Protein AF-A0A642PKP2-F1 (afdb_monomer_lite)

Radius of gyration: 14.82 Å; chains: 1; bounding box: 31×31×32 Å

pLDDT: mean 86.48, std 11.17, range [45.56, 97.56]

Organism: NCBI:txid357276

Foldseek 3Di:
DPDPVVVVVVVCVVVVHDDDDQDVVVNRDDDDVVVVVPADFPDDDPPDGHHDDPDDWDKDDDVVVRDIDTDDDDD

Secondary structure (DSSP, 8-state):
---HHHHHHHHHHHTT------BGGGTBS---HHHHHHSPEEEE-SS-EEE--SSPP-EEEETTTTEEEEPPPP-

Structure (mmCIF, N/CA/C/O backbone):
data_AF-A0A642PKP2-F1
#
_entry.id   AF-A0A642PKP2-F1
#
loop_
_atom_site.group_PDB
_atom_site.id
_atom_site.type_symbol
_atom_site.label_atom_id
_atom_site.label_alt_id
_atom_site.label_comp_id
_atom_site.label_asym_id
_atom_site.label_entity_id
_atom_site.label_seq_id
_atom_site.pdbx_PDB_ins_code
_atom_site.Cartn_x
_atom_site.Cartn_y
_atom_site.Cartn_z
_atom_site.occupancy
_atom_site.B_iso_or_equiv
_atom_site.auth_seq_id
_atom_site.auth_comp_id
_atom_site.auth_asym_id
_atom_site.auth_atom_id
_atom_site.pdbx_PDB_model_num
ATOM 1 N N . ASP A 1 1 ? 13.316 -20.306 -12.823 1.00 45.56 1 ASP A N 1
ATOM 2 C CA . ASP A 1 1 ? 11.868 -20.171 -13.034 1.00 45.56 1 ASP A CA 1
ATOM 3 C C . ASP A 1 1 ? 11.587 -18.714 -13.380 1.00 45.56 1 ASP A C 1
ATOM 5 O O . ASP A 1 1 ? 12.082 -17.865 -12.636 1.00 45.56 1 ASP A O 1
ATOM 9 N N . PRO A 1 2 ? 10.966 -18.382 -14.528 1.00 46.66 2 PRO A N 1
ATOM 10 C CA . PRO A 1 2 ? 10.709 -16.993 -14.897 1.00 46.66 2 PRO A CA 1
ATOM 11 C C . PRO A 1 2 ? 9.858 -16.358 -13.799 1.00 46.66 2 PRO A C 1
ATOM 13 O O . PRO A 1 2 ? 8.939 -16.985 -13.278 1.00 46.66 2 PRO A O 1
ATOM 16 N N . SER A 1 3 ? 10.226 -15.150 -13.385 1.00 55.16 3 SER A N 1
ATOM 17 C CA . SER A 1 3 ? 9.723 -14.521 -12.168 1.00 55.16 3 SER A CA 1
ATOM 18 C C . SER A 1 3 ? 8.190 -14.542 -12.093 1.00 55.16 3 SER A C 1
ATOM 20 O O . SER A 1 3 ? 7.495 -13.928 -12.901 1.00 55.16 3 SER A O 1
ATOM 22 N N . GLN A 1 4 ? 7.657 -15.172 -11.042 1.00 60.50 4 GLN A N 1
ATOM 23 C CA . GLN A 1 4 ? 6.244 -15.071 -10.638 1.00 60.50 4 GLN A CA 1
ATOM 24 C C . GLN A 1 4 ? 5.761 -13.608 -10.549 1.00 60.50 4 GLN A C 1
ATOM 26 O O . GLN A 1 4 ? 4.574 -13.324 -10.686 1.00 60.50 4 GLN A O 1
ATOM 31 N N . GLY A 1 5 ? 6.692 -12.660 -10.390 1.00 63.19 5 GLY A N 1
ATOM 32 C CA . GLY A 1 5 ? 6.423 -11.227 -10.439 1.00 63.19 5 GLY A CA 1
ATOM 33 C C . GLY A 1 5 ? 5.738 -10.760 -11.729 1.00 63.19 5 GLY A C 1
ATOM 34 O O . GLY A 1 5 ? 4.804 -9.972 -11.640 1.00 63.19 5 GLY A O 1
ATOM 35 N N . THR A 1 6 ? 6.117 -11.253 -12.916 1.00 67.50 6 THR A N 1
ATOM 36 C CA . THR A 1 6 ? 5.493 -10.781 -14.172 1.00 67.50 6 THR A CA 1
ATOM 37 C C . THR A 1 6 ? 4.027 -11.208 -14.269 1.00 67.50 6 THR A C 1
ATOM 39 O O . THR A 1 6 ? 3.179 -10.389 -14.617 1.00 67.50 6 THR A O 1
ATOM 42 N N . HIS A 1 7 ? 3.703 -12.449 -13.890 1.00 70.88 7 HIS A N 1
ATOM 43 C CA . HIS A 1 7 ? 2.313 -12.917 -13.839 1.00 70.88 7 HIS A CA 1
ATOM 44 C C . HIS A 1 7 ? 1.491 -12.161 -12.790 1.00 70.88 7 HIS A C 1
ATOM 46 O O . HIS A 1 7 ? 0.342 -11.804 -13.041 1.00 70.88 7 HIS A O 1
ATOM 52 N N . PHE A 1 8 ? 2.089 -11.844 -11.643 1.00 77.31 8 PHE A N 1
ATOM 53 C CA . PHE A 1 8 ? 1.447 -11.030 -10.617 1.00 77.31 8 PHE A CA 1
ATOM 54 C C . PHE A 1 8 ? 1.079 -9.622 -11.127 1.00 77.31 8 PHE A C 1
ATOM 56 O O . PHE A 1 8 ? -0.065 -9.192 -10.969 1.00 77.31 8 PHE A O 1
ATOM 63 N N . PHE A 1 9 ? 1.999 -8.928 -11.811 1.00 76.31 9 PHE A N 1
ATOM 64 C CA . PHE A 1 9 ? 1.728 -7.598 -12.379 1.00 76.31 9 PHE A CA 1
ATOM 65 C C . PHE A 1 9 ? 0.712 -7.627 -13.525 1.00 76.31 9 PHE A C 1
ATOM 67 O O . PHE A 1 9 ? -0.132 -6.730 -13.623 1.00 76.31 9 PHE A O 1
ATOM 74 N N . GLN A 1 10 ? 0.757 -8.656 -14.375 1.00 77.75 10 GLN A N 1
ATOM 75 C CA . GLN A 1 10 ? -0.246 -8.850 -15.424 1.00 77.75 10 GLN A CA 1
ATOM 76 C C . GLN A 1 10 ? -1.647 -9.019 -14.829 1.00 77.75 10 GLN A C 1
ATOM 78 O O . GLN A 1 10 ? -2.586 -8.383 -15.300 1.00 77.75 10 GLN A O 1
ATOM 83 N N . ASN A 1 11 ? -1.783 -9.784 -13.745 1.00 81.88 11 ASN A N 1
ATOM 84 C CA . ASN A 1 11 ? -3.072 -9.966 -13.084 1.00 81.88 11 ASN A CA 1
ATOM 85 C C . ASN A 1 11 ? -3.602 -8.644 -12.511 1.00 81.88 11 ASN A C 1
ATOM 87 O O . ASN A 1 11 ? -4.725 -8.259 -12.832 1.00 81.88 11 ASN A O 1
ATOM 91 N N . LEU A 1 12 ? -2.787 -7.907 -11.743 1.00 84.50 12 LEU A N 1
ATOM 92 C CA . LEU A 1 12 ? -3.191 -6.615 -11.165 1.00 84.50 12 LEU A CA 1
ATOM 93 C C . LEU A 1 12 ? -3.683 -5.632 -12.234 1.00 84.50 12 LEU A C 1
ATOM 95 O O . LEU A 1 12 ? -4.770 -5.067 -12.116 1.00 84.50 12 LEU A O 1
ATOM 99 N N . THR A 1 13 ? -2.905 -5.474 -13.305 1.00 81.38 13 THR A N 1
ATOM 100 C CA . THR A 1 13 ? -3.251 -4.553 -14.396 1.00 81.38 13 THR A CA 1
ATOM 101 C C . THR A 1 13 ? -4.482 -5.017 -15.179 1.00 81.38 13 THR A C 1
ATOM 103 O O . THR A 1 13 ? -5.336 -4.188 -15.487 1.00 81.38 13 THR A O 1
ATOM 106 N N . SER A 1 14 ? -4.637 -6.322 -15.438 1.00 84.12 14 SER A N 1
ATOM 107 C CA . SER A 1 14 ? -5.806 -6.873 -16.145 1.00 84.12 14 SER A CA 1
ATOM 108 C C . SER A 1 14 ? -7.126 -6.693 -15.384 1.00 84.12 14 SER A C 1
ATOM 110 O O . SER A 1 14 ? -8.168 -6.500 -16.005 1.00 84.12 14 SER A O 1
ATOM 112 N N . PHE A 1 15 ? -7.081 -6.687 -14.048 1.00 87.38 15 PHE A N 1
ATOM 113 C CA . PHE A 1 15 ? -8.249 -6.460 -13.193 1.00 87.38 15 PHE A CA 1
ATOM 114 C C . PHE A 1 15 ? -8.513 -4.978 -12.896 1.00 87.38 15 PHE A C 1
ATOM 116 O O . PHE A 1 15 ? -9.416 -4.662 -12.123 1.00 87.38 15 PHE A O 1
ATOM 123 N N . GLY A 1 16 ? -7.736 -4.058 -13.481 1.00 85.88 16 GLY A N 1
ATOM 124 C CA . GLY A 1 16 ? -7.857 -2.626 -13.199 1.00 85.88 16 GLY A CA 1
ATOM 125 C C . GLY A 1 16 ? -7.463 -2.255 -11.766 1.00 85.88 16 GLY A C 1
ATOM 126 O O . GLY A 1 16 ? -7.889 -1.219 -11.257 1.00 85.88 16 GLY A O 1
ATOM 127 N N . VAL A 1 17 ? -6.663 -3.093 -11.101 1.00 88.88 17 VAL A N 1
ATOM 128 C CA . VAL A 1 17 ? -6.208 -2.860 -9.730 1.00 88.88 17 VAL A CA 1
ATOM 129 C C . VAL A 1 17 ? -4.998 -1.935 -9.758 1.00 88.88 17 VAL A C 1
ATOM 131 O O . VAL A 1 17 ? -3.933 -2.271 -10.280 1.00 88.88 17 VAL A O 1
ATOM 134 N N . GLY A 1 18 ? -5.161 -0.755 -9.163 1.00 86.69 18 GLY A N 1
ATOM 135 C CA . GLY A 1 18 ? -4.047 0.135 -8.867 1.00 86.69 18 GLY A CA 1
ATOM 136 C C . GLY A 1 18 ? -3.139 -0.471 -7.800 1.00 86.69 18 GLY A C 1
ATOM 137 O O . GLY A 1 18 ? -3.620 -1.011 -6.807 1.00 86.69 18 GLY A O 1
ATOM 138 N N . TYR A 1 19 ? -1.825 -0.377 -7.993 1.00 87.56 19 TYR A N 1
ATOM 139 C CA . TYR A 1 19 ? -0.844 -0.843 -7.019 1.00 87.56 19 TYR A CA 1
ATOM 140 C C . TYR A 1 19 ? 0.192 0.241 -6.731 1.00 87.56 19 TYR A C 1
ATOM 142 O O . TYR A 1 19 ? 0.581 1.007 -7.615 1.00 87.56 19 TYR A O 1
ATOM 150 N N . PHE A 1 20 ? 0.651 0.278 -5.484 1.00 87.81 20 PHE A N 1
ATOM 151 C CA . PHE A 1 20 ? 1.777 1.092 -5.047 1.00 87.81 20 PHE A CA 1
ATOM 152 C C . PHE A 1 20 ? 2.898 0.170 -4.597 1.00 87.81 20 PHE A C 1
ATOM 154 O O . PHE A 1 20 ? 2.656 -0.874 -3.992 1.00 87.81 20 PHE A O 1
ATOM 161 N N . THR A 1 21 ? 4.132 0.560 -4.877 1.00 85.44 21 THR A N 1
ATOM 162 C CA . THR A 1 21 ? 5.312 -0.105 -4.334 1.00 85.44 21 THR A CA 1
ATOM 163 C C . THR A 1 21 ? 6.010 0.895 -3.433 1.00 85.44 21 THR A C 1
ATOM 165 O O . THR A 1 21 ? 6.292 2.006 -3.863 1.00 85.44 21 THR A O 1
ATOM 168 N N . ILE A 1 22 ? 6.246 0.504 -2.184 1.00 85.62 22 ILE A N 1
ATOM 169 C CA . ILE A 1 22 ? 7.008 1.290 -1.216 1.00 85.62 22 ILE A CA 1
ATOM 170 C C . ILE A 1 22 ? 8.291 0.518 -0.944 1.00 85.62 22 ILE A C 1
ATOM 172 O O . ILE A 1 22 ? 8.248 -0.681 -0.657 1.00 85.62 22 ILE A O 1
ATOM 176 N N . ASN A 1 23 ? 9.428 1.194 -1.035 1.00 84.56 23 ASN A N 1
ATOM 177 C CA . ASN A 1 23 ? 10.723 0.630 -0.704 1.00 84.56 23 ASN A CA 1
ATOM 178 C C .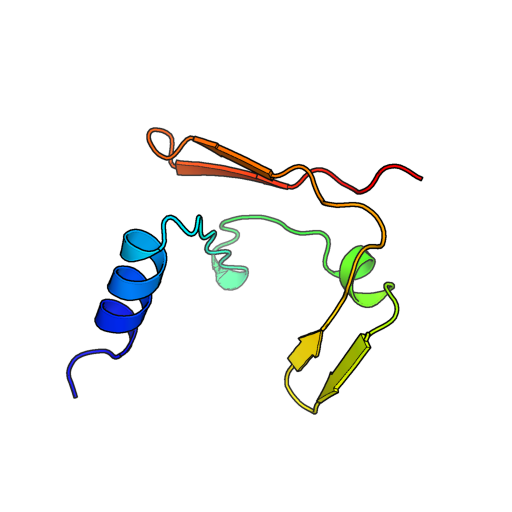 ASN A 1 23 ? 11.358 1.434 0.432 1.00 84.56 23 ASN A C 1
ATOM 180 O O . ASN A 1 23 ? 12.062 2.420 0.208 1.00 84.56 23 ASN A O 1
ATOM 184 N N . ALA A 1 24 ? 11.145 0.958 1.659 1.00 79.75 24 ALA A N 1
ATOM 185 C CA . ALA A 1 24 ? 11.682 1.583 2.863 1.00 79.75 24 ALA A CA 1
ATOM 186 C C . ALA A 1 24 ? 13.224 1.628 2.887 1.00 79.75 24 ALA A C 1
ATOM 188 O O . ALA A 1 24 ? 13.792 2.540 3.474 1.00 79.75 24 ALA A O 1
ATOM 189 N N . PHE A 1 25 ? 13.919 0.700 2.216 1.00 83.88 25 PHE A N 1
ATOM 190 C CA . PHE A 1 25 ? 15.389 0.697 2.166 1.00 83.88 25 PHE A CA 1
ATOM 191 C C . PHE A 1 25 ? 15.954 1.808 1.278 1.00 83.88 25 PHE A C 1
ATOM 193 O O . PHE A 1 25 ? 17.054 2.297 1.523 1.00 83.88 25 PHE A O 1
ATOM 200 N N . MET A 1 26 ? 15.202 2.200 0.249 1.00 87.12 26 MET A N 1
ATOM 201 C CA . MET A 1 26 ? 15.578 3.260 -0.688 1.00 87.12 26 MET A CA 1
ATOM 202 C C . MET A 1 26 ? 14.942 4.610 -0.328 1.00 87.12 26 MET A C 1
ATOM 204 O O . MET A 1 26 ? 15.119 5.569 -1.076 1.00 87.12 26 MET A O 1
ATOM 208 N N . ASN A 1 27 ? 14.204 4.689 0.791 1.00 81.81 27 ASN A N 1
ATOM 209 C CA . ASN A 1 27 ? 13.338 5.821 1.147 1.00 81.81 27 ASN A CA 1
ATOM 210 C C . ASN A 1 27 ? 12.384 6.230 0.003 1.00 81.81 27 ASN A C 1
ATOM 212 O O . ASN A 1 27 ? 12.090 7.411 -0.180 1.00 81.81 27 ASN A O 1
ATO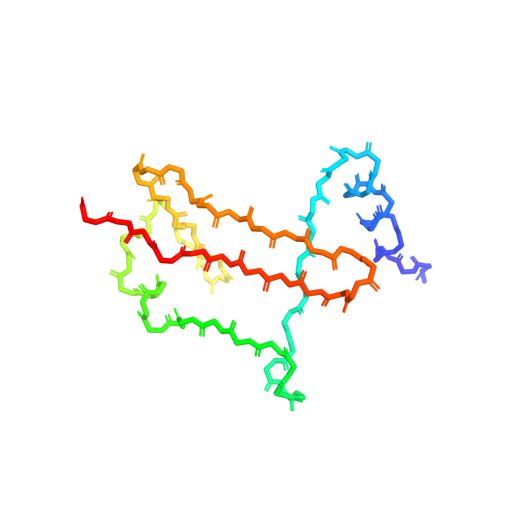M 216 N N . ASP A 1 28 ? 11.922 5.252 -0.782 1.00 84.88 28 ASP A N 1
ATOM 217 C CA . ASP A 1 28 ? 10.998 5.467 -1.896 1.00 84.88 28 ASP A CA 1
ATOM 218 C C . ASP A 1 28 ? 9.566 5.159 -1.447 1.00 84.88 28 ASP A C 1
ATOM 220 O O . ASP A 1 28 ? 9.198 4.004 -1.206 1.00 84.88 28 ASP A O 1
ATOM 224 N N . GLY A 1 29 ? 8.775 6.219 -1.299 1.00 87.38 29 GLY A N 1
ATOM 225 C CA . GLY A 1 29 ? 7.442 6.179 -0.710 1.00 87.38 29 GLY A CA 1
ATOM 226 C C . GLY A 1 29 ? 7.452 6.272 0.818 1.00 87.38 29 GLY A C 1
ATOM 227 O O . GLY A 1 29 ? 8.433 5.967 1.492 1.00 87.38 29 GLY A O 1
ATOM 228 N N . VAL A 1 30 ? 6.322 6.706 1.371 1.00 89.94 30 VAL A N 1
ATOM 229 C CA . VAL A 1 30 ? 6.098 6.822 2.815 1.00 89.94 30 VAL A CA 1
ATOM 230 C C . VAL A 1 30 ? 4.732 6.261 3.165 1.00 89.94 30 VAL A C 1
ATOM 232 O O . VAL A 1 30 ? 3.796 6.320 2.367 1.00 89.94 30 VAL A O 1
ATOM 235 N N . TYR A 1 31 ? 4.614 5.731 4.373 1.00 91.06 31 TYR A N 1
ATOM 236 C CA . TYR A 1 31 ? 3.346 5.324 4.955 1.00 91.06 31 TYR A CA 1
ATOM 237 C C . TYR A 1 31 ? 3.448 5.421 6.476 1.00 91.06 31 TYR A C 1
ATOM 239 O O . TYR A 1 31 ? 4.53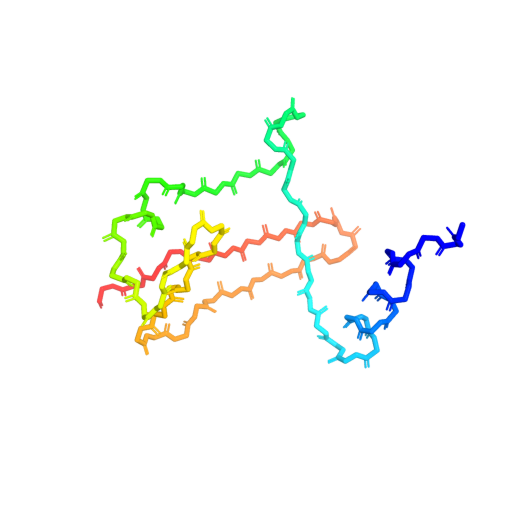5 5.312 7.040 1.00 91.06 31 TYR A O 1
ATOM 247 N N . ASN A 1 32 ? 2.318 5.656 7.139 1.00 91.31 32 ASN A N 1
ATOM 248 C CA . ASN A 1 32 ? 2.272 5.799 8.590 1.00 91.31 32 ASN A CA 1
ATOM 249 C C . ASN A 1 32 ? 2.148 4.414 9.241 1.00 91.31 32 ASN A C 1
ATOM 251 O O . ASN A 1 32 ? 1.046 3.914 9.480 1.00 91.31 32 ASN A O 1
ATOM 255 N N . GLN A 1 33 ? 3.291 3.762 9.452 1.00 90.38 33 GLN A N 1
ATOM 256 C CA . GLN A 1 33 ? 3.352 2.406 9.993 1.00 90.38 33 GLN A CA 1
ATOM 257 C C . GLN A 1 33 ? 2.815 2.350 11.429 1.00 90.38 33 GLN A C 1
ATOM 259 O O . GLN A 1 33 ? 2.091 1.416 11.772 1.00 90.38 33 GLN A O 1
ATOM 264 N N . GLU A 1 34 ? 3.109 3.359 12.251 1.00 93.50 34 GLU A N 1
ATOM 265 C CA . GLU A 1 34 ? 2.609 3.481 13.623 1.00 93.50 34 GLU A CA 1
ATOM 266 C C . GLU A 1 34 ? 1.078 3.518 13.652 1.00 93.50 34 GLU A C 1
ATOM 268 O O . GLU A 1 34 ? 0.456 2.778 14.416 1.00 93.50 34 GLU A O 1
ATOM 273 N N . PHE A 1 35 ? 0.465 4.314 12.772 1.00 92.94 35 PHE A N 1
ATOM 274 C CA . PHE A 1 35 ? -0.988 4.380 12.635 1.00 92.94 35 PHE A CA 1
ATOM 275 C C . PHE A 1 35 ? -1.593 3.029 12.243 1.00 92.94 35 PHE A C 1
ATOM 277 O O . PHE A 1 35 ? -2.563 2.601 12.869 1.00 92.94 35 PHE A O 1
ATOM 284 N N . LEU A 1 36 ? -1.025 2.347 11.239 1.00 91.94 36 LEU A N 1
ATOM 285 C CA . LEU A 1 36 ? -1.516 1.039 10.788 1.00 91.94 36 LEU A CA 1
ATOM 286 C C . LEU A 1 36 ? -1.377 -0.035 11.876 1.00 91.94 36 LEU A C 1
ATOM 288 O O . LEU A 1 36 ? -2.284 -0.846 12.059 1.00 91.94 36 LEU A O 1
ATOM 292 N N . ASN A 1 37 ? -0.272 -0.018 12.624 1.00 93.00 37 ASN A N 1
ATOM 293 C CA . ASN A 1 37 ? -0.031 -0.946 13.730 1.00 93.00 37 ASN A CA 1
ATOM 294 C C . ASN A 1 37 ? -0.982 -0.713 14.912 1.00 93.00 37 ASN A C 1
ATOM 296 O O . ASN A 1 37 ? -1.322 -1.665 15.614 1.00 93.00 37 ASN A O 1
ATOM 300 N N . ALA A 1 38 ? -1.427 0.529 15.121 1.00 93.88 38 ALA A N 1
ATOM 301 C CA . ALA A 1 38 ? -2.392 0.870 16.163 1.00 93.88 38 ALA A CA 1
ATOM 302 C C . ALA A 1 38 ? -3.825 0.411 15.839 1.00 93.88 38 ALA A C 1
ATOM 304 O O . ALA A 1 38 ? -4.648 0.309 16.748 1.00 93.88 38 ALA A O 1
ATOM 305 N N . GLN A 1 39 ? -4.138 0.113 14.571 1.00 93.44 39 GLN A N 1
ATOM 306 C CA . GLN A 1 39 ? -5.475 -0.347 14.192 1.00 93.44 39 GLN A CA 1
ATOM 307 C C . GLN A 1 39 ? -5.731 -1.779 14.674 1.00 93.44 39 GLN A C 1
ATOM 309 O O . GLN A 1 39 ? -4.820 -2.615 14.613 1.00 93.44 39 GLN A O 1
ATOM 314 N N . PRO A 1 40 ? -6.964 -2.119 15.088 1.00 94.44 40 PRO A N 1
ATOM 315 C CA . PRO A 1 40 ? -7.316 -3.497 15.397 1.00 94.44 40 PRO A CA 1
ATOM 316 C C . PRO A 1 40 ? -7.162 -4.380 14.151 1.00 94.44 40 PRO A C 1
ATOM 318 O O . PRO A 1 40 ? -7.623 -4.042 13.059 1.00 94.44 40 PRO A O 1
ATOM 321 N N . ALA A 1 41 ? -6.508 -5.530 14.312 1.00 96.44 41 ALA A N 1
ATOM 322 C CA . ALA A 1 41 ? -6.419 -6.520 13.250 1.00 96.44 41 ALA A CA 1
ATOM 323 C C . ALA A 1 41 ? -7.728 -7.317 13.171 1.00 96.44 41 ALA A C 1
ATOM 325 O O . ALA A 1 41 ? -8.196 -7.858 14.171 1.00 96.44 41 ALA A O 1
ATOM 326 N N . VAL A 1 42 ? -8.286 -7.445 11.968 1.00 97.25 42 VAL A N 1
ATOM 327 C CA . VAL A 1 42 ? -9.352 -8.419 11.681 1.00 97.25 42 VAL A CA 1
ATOM 328 C C . VAL A 1 42 ? -8.793 -9.836 11.759 1.00 97.25 42 VAL A C 1
ATOM 330 O O . VAL A 1 42 ? -9.451 -10.756 12.239 1.00 97.25 42 VAL A O 1
ATOM 333 N N . HIS A 1 43 ? -7.565 -10.013 11.273 1.00 97.38 43 HIS A N 1
ATOM 334 C CA . HIS A 1 43 ? -6.829 -11.264 11.352 1.00 97.38 43 HIS A CA 1
ATOM 335 C C . HIS A 1 43 ? -5.328 -10.985 11.391 1.00 97.38 43 HIS A C 1
ATOM 337 O O . HIS A 1 43 ? -4.843 -10.075 10.716 1.00 97.38 43 HIS A O 1
ATOM 343 N N . GLU A 1 44 ? -4.589 -11.787 12.149 1.00 97.56 44 GLU A N 1
ATOM 344 C CA . GLU A 1 44 ? -3.142 -11.669 12.263 1.00 97.56 44 GLU A CA 1
ATOM 345 C C . GLU A 1 44 ? -2.499 -13.056 12.308 1.00 97.56 44 GLU A C 1
ATOM 347 O O . GLU A 1 44 ? -2.931 -13.950 13.037 1.00 97.56 44 GLU A O 1
ATOM 352 N N . THR A 1 45 ? -1.468 -13.236 11.491 1.00 96.50 45 THR A N 1
ATOM 353 C CA . THR A 1 45 ? -0.605 -14.419 11.464 1.00 96.50 45 THR A CA 1
ATOM 354 C C . THR A 1 45 ? 0.813 -14.004 11.841 1.00 96.50 45 THR A C 1
ATOM 356 O O . THR A 1 45 ? 1.102 -12.827 12.032 1.00 96.50 45 THR A O 1
ATOM 359 N N . LYS A 1 46 ? 1.747 -14.959 11.852 1.00 96.31 46 LYS A N 1
ATOM 360 C CA . LYS A 1 46 ? 3.171 -14.671 12.066 1.00 96.31 46 LYS A CA 1
ATOM 361 C C . LYS A 1 46 ? 3.746 -13.619 11.099 1.00 96.31 46 LYS A C 1
ATOM 363 O O . LYS A 1 46 ? 4.711 -12.953 11.457 1.00 96.31 46 LYS A O 1
ATOM 368 N N . TYR A 1 47 ? 3.201 -13.501 9.884 1.00 94.44 47 TYR A N 1
ATOM 369 C CA . TYR A 1 47 ? 3.788 -12.682 8.812 1.00 94.44 47 TYR A CA 1
ATOM 370 C C . TYR A 1 47 ? 2.823 -11.686 8.165 1.00 94.44 47 TYR A C 1
ATOM 372 O O . TYR A 1 47 ? 3.243 -10.904 7.317 1.00 94.44 47 TYR A O 1
ATOM 380 N N . LEU A 1 48 ? 1.538 -11.722 8.519 1.00 93.75 48 LEU A N 1
ATOM 381 C CA . LEU A 1 48 ? 0.509 -10.914 7.872 1.00 93.75 48 LEU A CA 1
ATOM 382 C C . LEU A 1 48 ? -0.460 -10.364 8.908 1.00 93.75 48 LEU A C 1
ATOM 384 O O . LEU A 1 48 ? -1.024 -11.136 9.681 1.00 93.75 48 LEU A O 1
ATOM 388 N N . ARG A 1 49 ? -0.706 -9.056 8.842 1.00 94.19 49 ARG A N 1
ATOM 389 C CA . ARG A 1 49 ? -1.756 -8.357 9.581 1.00 94.19 49 ARG A CA 1
ATOM 390 C C . ARG A 1 49 ? -2.783 -7.822 8.590 1.00 94.19 49 ARG A C 1
ATOM 392 O O . ARG A 1 49 ? -2.423 -7.128 7.643 1.00 94.19 49 ARG A O 1
ATOM 399 N N . HIS A 1 50 ? -4.052 -8.139 8.809 1.00 95.94 50 HIS A N 1
ATOM 400 C CA . HIS A 1 50 ? -5.168 -7.627 8.023 1.00 95.94 50 HIS A CA 1
ATOM 401 C C . HIS A 1 50 ? -5.928 -6.582 8.840 1.00 95.94 50 HIS A C 1
ATOM 403 O O . HIS A 1 50 ? -6.542 -6.909 9.855 1.00 95.94 50 HIS A O 1
ATOM 409 N N . VAL A 1 51 ? -5.883 -5.330 8.388 1.00 93.94 51 VAL A N 1
ATOM 410 C CA . VAL A 1 51 ? -6.610 -4.198 8.973 1.00 93.94 51 VAL A CA 1
ATOM 411 C C . VAL A 1 51 ? -7.774 -3.834 8.058 1.00 93.94 51 VAL A C 1
ATOM 413 O O . VAL A 1 51 ? -7.604 -3.774 6.842 1.00 93.94 51 VAL A O 1
ATOM 416 N N . HIS A 1 52 ? -8.940 -3.576 8.647 1.00 92.94 52 HIS A N 1
ATOM 417 C CA . HIS A 1 52 ? -10.134 -3.137 7.931 1.00 92.94 52 HIS A CA 1
ATOM 418 C C . HIS A 1 52 ? -10.625 -1.818 8.520 1.00 92.94 52 HIS A C 1
ATOM 420 O O . HIS A 1 52 ? -10.876 -1.723 9.721 1.00 92.94 52 HIS A O 1
ATOM 426 N N . PHE A 1 53 ? -10.768 -0.811 7.664 1.00 91.56 53 PHE A N 1
ATOM 427 C CA . PHE A 1 53 ? -11.357 0.473 8.021 1.00 91.56 53 PHE A CA 1
ATOM 428 C C . PHE A 1 53 ? -12.867 0.428 7.811 1.00 91.56 53 PHE A C 1
ATOM 430 O O . PHE A 1 53 ? -13.331 -0.091 6.799 1.00 91.56 53 PHE A O 1
ATOM 437 N N . HIS A 1 54 ? -13.633 0.980 8.755 1.00 89.69 54 HIS A N 1
ATOM 438 C CA . HIS A 1 54 ? -15.094 1.004 8.653 1.00 89.69 54 HIS A CA 1
ATOM 439 C C .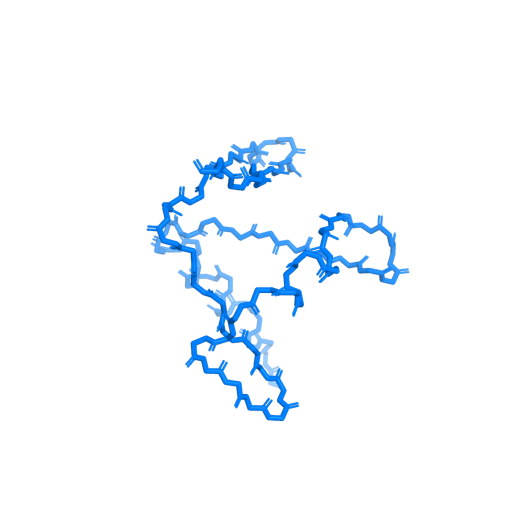 HIS A 1 54 ? -15.574 1.821 7.447 1.00 89.69 54 HIS A C 1
ATOM 441 O O . HIS A 1 54 ? -16.526 1.433 6.773 1.00 89.69 54 HIS A O 1
ATOM 447 N N . GLN A 1 55 ? -14.895 2.935 7.169 1.00 90.81 55 GLN A N 1
ATOM 448 C CA . GLN A 1 55 ? -15.158 3.759 5.999 1.00 90.81 55 GLN A CA 1
ATOM 449 C C . GLN A 1 55 ? -14.129 3.501 4.894 1.00 90.81 55 GLN A C 1
ATOM 451 O O . GLN A 1 55 ? -12.947 3.281 5.183 1.00 90.81 55 GLN A O 1
ATOM 456 N N . PRO A 1 56 ? -14.560 3.522 3.619 1.00 91.00 56 PRO A N 1
ATOM 457 C CA . PRO A 1 56 ? -13.659 3.336 2.496 1.00 91.00 56 PRO A CA 1
ATOM 458 C C . PRO A 1 56 ? -12.630 4.461 2.443 1.00 91.00 56 PRO A C 1
ATOM 460 O O . PRO A 1 56 ? -12.949 5.636 2.613 1.00 91.00 56 PRO A O 1
ATOM 463 N N . MET A 1 57 ? -11.388 4.090 2.146 1.00 91.25 57 MET A N 1
ATOM 464 C CA . MET A 1 57 ? -10.307 5.055 2.060 1.00 91.25 57 MET A CA 1
ATOM 465 C C . MET A 1 57 ? -10.247 5.728 0.696 1.00 91.25 57 MET A C 1
ATOM 467 O O . MET A 1 57 ? -10.327 5.070 -0.341 1.00 91.25 57 MET A O 1
ATOM 471 N N . VAL A 1 58 ? -10.056 7.048 0.690 1.00 93.81 58 VAL A N 1
ATOM 472 C CA . VAL A 1 58 ? -9.866 7.793 -0.554 1.00 93.81 58 VAL A CA 1
ATOM 473 C C . VAL A 1 58 ? -8.445 7.570 -1.057 1.00 93.81 58 VAL A C 1
ATOM 475 O O . VAL A 1 58 ? -7.468 8.022 -0.456 1.00 93.81 58 VAL A O 1
ATOM 478 N N . VAL A 1 59 ? -8.343 6.909 -2.205 1.00 94.06 59 VAL A N 1
ATOM 479 C CA . VAL A 1 59 ? -7.087 6.668 -2.917 1.00 94.06 59 VAL A CA 1
ATOM 480 C C . VAL A 1 59 ? -7.094 7.463 -4.217 1.00 94.06 59 VAL A C 1
ATOM 482 O O . VAL A 1 59 ? -8.063 7.419 -4.975 1.00 94.06 59 VAL A O 1
ATOM 485 N N . LYS A 1 60 ? -6.012 8.194 -4.495 1.00 95.06 60 LYS A N 1
ATOM 4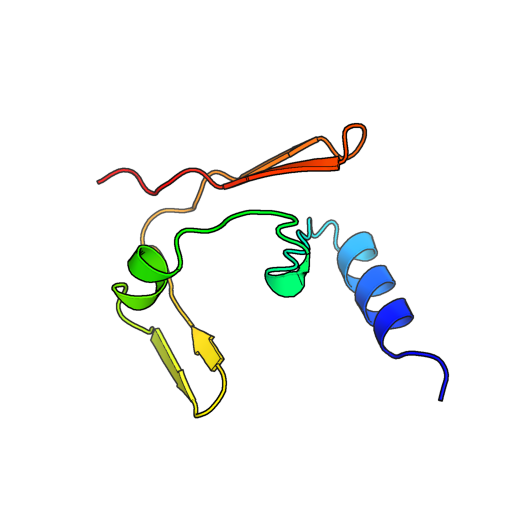86 C CA . LYS A 1 60 ? -5.825 8.927 -5.756 1.00 95.06 60 LYS A CA 1
ATOM 487 C C . LYS A 1 60 ? -4.522 8.498 -6.417 1.00 95.06 60 LYS A C 1
ATOM 489 O O . LYS A 1 60 ? -3.498 8.367 -5.750 1.00 95.06 60 LYS A O 1
ATOM 494 N N . MET A 1 61 ? -4.562 8.307 -7.733 1.00 93.75 61 MET A N 1
ATOM 495 C CA . MET A 1 61 ? -3.425 7.851 -8.534 1.00 93.75 61 MET A CA 1
ATOM 496 C C . MET A 1 61 ? -3.244 8.721 -9.774 1.00 93.75 61 MET A C 1
ATOM 498 O O . MET A 1 61 ? -4.193 8.950 -10.521 1.00 93.75 61 MET A O 1
ATOM 502 N N . ASP A 1 62 ? -2.006 9.139 -10.026 1.00 93.50 62 ASP A N 1
ATOM 503 C CA . ASP A 1 62 ? -1.560 9.698 -11.299 1.00 93.50 62 ASP A CA 1
ATOM 504 C C . ASP A 1 62 ? -0.486 8.771 -11.883 1.00 93.50 62 ASP A C 1
ATOM 506 O O . ASP A 1 62 ? 0.710 8.902 -11.608 1.00 93.50 62 ASP A O 1
ATOM 510 N N . GLY A 1 63 ? -0.923 7.812 -12.704 1.00 87.19 63 GLY A N 1
ATOM 511 C CA . GLY A 1 63 ? -0.032 6.843 -13.347 1.00 87.19 63 GLY A CA 1
ATOM 512 C C . GLY A 1 63 ? 0.949 7.465 -14.348 1.00 87.19 63 GLY A C 1
ATOM 513 O O . GLY A 1 63 ? 1.994 6.874 -14.610 1.00 87.19 63 GLY A O 1
ATOM 514 N N . LYS A 1 64 ? 0.670 8.670 -14.872 1.00 90.38 64 LYS A N 1
ATOM 515 C CA . LYS A 1 64 ? 1.595 9.376 -15.778 1.00 90.38 64 LYS A CA 1
ATOM 516 C C . LYS A 1 64 ? 2.761 9.978 -15.005 1.00 90.38 64 LYS A C 1
ATOM 518 O O . LYS A 1 64 ? 3.898 9.910 -15.466 1.00 90.38 64 LYS A O 1
ATOM 523 N N . LYS A 1 65 ? 2.484 10.543 -13.828 1.00 93.31 65 LYS A N 1
ATOM 524 C CA . LYS A 1 65 ? 3.509 11.102 -12.931 1.00 93.31 65 LYS A CA 1
ATOM 525 C C . LYS A 1 65 ? 4.093 10.078 -11.958 1.00 93.31 65 LYS A C 1
ATOM 527 O O . LYS A 1 65 ? 5.032 10.415 -11.248 1.00 93.31 65 LYS A O 1
ATOM 532 N N . LYS A 1 66 ? 3.557 8.851 -11.936 1.00 89.00 66 LYS A N 1
ATOM 533 C CA . LYS A 1 66 ? 3.888 7.799 -10.961 1.00 89.00 66 LYS A CA 1
ATOM 534 C C . LYS A 1 66 ? 3.677 8.267 -9.516 1.00 89.00 66 LYS A C 1
ATOM 536 O O . LYS A 1 66 ? 4.461 7.942 -8.632 1.00 89.00 66 LYS A O 1
ATOM 541 N N . LEU A 1 67 ? 2.624 9.051 -9.290 1.00 91.19 67 LEU A N 1
ATOM 542 C CA . LEU A 1 67 ? 2.264 9.564 -7.971 1.00 91.19 67 LEU A CA 1
ATOM 543 C C . LEU A 1 67 ? 1.008 8.871 -7.455 1.00 91.19 67 LEU A C 1
ATOM 545 O O . LEU A 1 67 ? 0.088 8.556 -8.211 1.00 91.19 67 LEU A O 1
ATOM 549 N N . GLY A 1 68 ? 0.971 8.670 -6.146 1.00 93.38 68 GLY A N 1
ATOM 550 C CA . GLY A 1 68 ? -0.121 8.025 -5.444 1.00 93.38 68 GLY A CA 1
ATOM 551 C C . GLY A 1 68 ? -0.282 8.616 -4.061 1.00 93.38 68 GLY A C 1
ATOM 552 O O . GLY A 1 68 ? 0.715 8.898 -3.401 1.00 93.38 68 GLY A O 1
ATOM 553 N N . VAL A 1 69 ? -1.523 8.801 -3.626 1.00 94.38 69 VAL A N 1
ATOM 554 C CA . VAL A 1 69 ? -1.829 9.177 -2.245 1.00 94.38 69 VAL A CA 1
ATOM 555 C C . VAL A 1 69 ? -2.999 8.353 -1.733 1.00 94.38 69 VAL A C 1
ATOM 557 O O . VAL A 1 69 ? -3.975 8.120 -2.448 1.00 94.38 69 VAL A O 1
ATOM 560 N N . VAL A 1 70 ? -2.894 7.940 -0.476 1.00 94.06 70 VAL A N 1
ATOM 561 C CA . VAL A 1 70 ? -3.990 7.382 0.313 1.00 94.06 70 VAL A CA 1
ATOM 562 C C . VAL A 1 70 ? -4.259 8.399 1.411 1.00 94.06 70 VAL A C 1
ATOM 564 O O . VAL A 1 70 ? -3.340 8.757 2.147 1.00 94.06 70 VAL A O 1
ATOM 567 N N . LEU A 1 71 ? -5.474 8.940 1.464 1.00 93.94 71 LEU A N 1
ATOM 568 C CA . LEU A 1 71 ? -5.839 9.891 2.511 1.00 93.94 71 LEU A CA 1
ATOM 569 C C . LEU A 1 71 ? -6.013 9.154 3.841 1.00 93.94 71 LEU A C 1
ATOM 571 O O . LEU A 1 71 ? -6.403 7.990 3.858 1.00 93.94 71 LEU A O 1
ATOM 575 N N . MET A 1 72 ? -5.721 9.844 4.943 1.00 90.56 72 MET A N 1
ATOM 576 C CA . MET A 1 72 ? -6.037 9.342 6.280 1.00 90.56 72 MET A CA 1
ATOM 577 C C . MET A 1 72 ? -7.557 9.252 6.446 1.00 90.56 72 MET A C 1
ATOM 579 O O . MET A 1 72 ? -8.265 10.074 5.856 1.00 90.56 72 MET A O 1
ATOM 583 N N .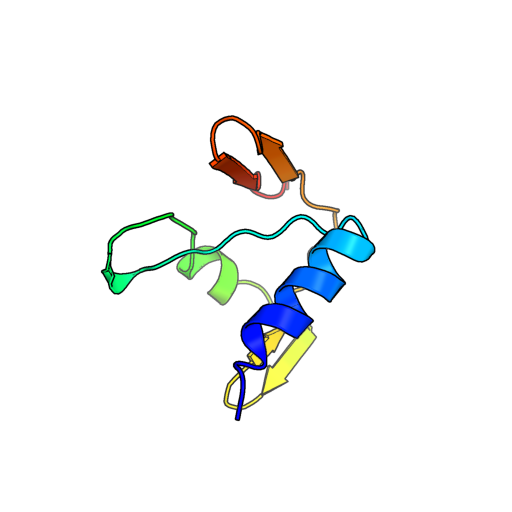 PRO A 1 73 ? -8.069 8.260 7.194 1.00 85.94 73 PRO A N 1
ATOM 584 C CA . PRO A 1 73 ? -9.502 8.158 7.439 1.00 85.94 73 PRO A CA 1
ATOM 585 C C . PRO A 1 73 ? -9.983 9.387 8.203 1.00 85.94 73 PRO A C 1
ATOM 587 O O . PRO A 1 73 ? -9.277 9.895 9.073 1.00 85.94 73 PRO A O 1
ATOM 590 N N . GLU A 1 74 ? -11.162 9.872 7.829 1.00 77.69 74 GLU A N 1
ATOM 591 C CA . GLU A 1 74 ? -11.896 10.863 8.612 1.00 77.69 74 GLU A CA 1
ATOM 592 C C . GLU A 1 74 ? -12.469 10.160 9.861 1.00 77.69 74 GLU A C 1
ATOM 594 O O . GLU A 1 74 ? -12.723 8.952 9.816 1.00 77.69 74 GLU A O 1
ATOM 599 N N . GLU A 1 75 ? -12.581 10.883 10.982 1.00 60.47 75 GLU A N 1
ATOM 600 C CA . GLU A 1 75 ? -13.155 10.362 12.240 1.00 60.47 75 GLU A CA 1
ATOM 601 C C . GLU A 1 75 ? -14.633 9.968 12.102 1.00 60.47 75 GLU A C 1
ATOM 603 O O . GLU A 1 75 ? -15.390 10.696 11.417 1.00 60.47 75 GLU A O 1
#

Sequence (75 aa):
DPSQGTHFFQNLTSFGVGYFTINAFMNDGVYNQEFLNAQPAVHETKYLRHVHFHQPMVVKMDGKKKLGVVLMPEE